Protein AF-A0A0F2RZF6-F1 (afdb_monomer_lite)

pLDDT: mean 89.43, std 7.78, range [50.97, 95.62]

Structure (mmCIF, N/CA/C/O backbone):
data_AF-A0A0F2RZF6-F1
#
_entry.id   AF-A0A0F2RZF6-F1
#
loop_
_atom_site.group_PDB
_atom_site.id
_atom_site.type_symbol
_atom_site.label_atom_id
_atom_site.label_alt_id
_atom_site.label_comp_id
_atom_site.label_asym_id
_atom_site.label_entity_id
_atom_site.label_seq_id
_atom_site.pdbx_PDB_ins_code
_atom_site.Cartn_x
_atom_site.Cartn_y
_atom_site.Cartn_z
_atom_site.occupancy
_atom_site.B_iso_or_equiv
_atom_site.auth_seq_id
_atom_site.auth_comp_id
_atom_site.auth_asym_id
_atom_site.auth_atom_id
_atom_site.pdbx_PDB_model_num
ATOM 1 N N . MET A 1 1 ? -19.053 19.036 10.633 1.00 50.97 1 MET A N 1
ATOM 2 C CA . MET A 1 1 ? -18.056 17.976 10.884 1.00 50.97 1 MET A CA 1
ATOM 3 C C . MET A 1 1 ? -17.010 18.135 9.801 1.00 50.97 1 MET A C 1
ATOM 5 O O . MET A 1 1 ? -17.417 18.238 8.654 1.00 50.97 1 MET A O 1
ATOM 9 N N . SER A 1 2 ? -15.732 18.314 10.142 1.00 68.62 2 SER A N 1
ATOM 10 C CA . SER A 1 2 ? -14.686 18.415 9.114 1.00 68.62 2 SER A CA 1
ATOM 11 C C . SER A 1 2 ? -14.471 17.047 8.485 1.00 68.62 2 SER A C 1
ATOM 13 O O . SER A 1 2 ? -14.395 16.062 9.218 1.00 68.62 2 SER A O 1
ATOM 15 N N . ASP A 1 3 ? -14.378 16.999 7.160 1.00 81.06 3 ASP A N 1
ATOM 16 C CA . ASP A 1 3 ? -14.071 15.768 6.439 1.00 81.06 3 ASP A CA 1
ATOM 17 C C . ASP A 1 3 ? -12.708 15.198 6.884 1.00 81.06 3 ASP A C 1
ATOM 19 O O . ASP A 1 3 ? -11.790 15.973 7.200 1.00 81.06 3 ASP A O 1
ATOM 23 N N . PRO A 1 4 ? -12.563 13.859 6.947 1.00 84.62 4 PRO A N 1
ATOM 24 C CA . PRO A 1 4 ? -11.299 13.222 7.291 1.00 84.62 4 PRO A CA 1
ATOM 25 C C . PRO A 1 4 ? -10.211 13.646 6.303 1.00 84.62 4 PRO A C 1
ATOM 27 O O . PRO A 1 4 ? -10.441 13.748 5.097 1.00 84.62 4 PRO A O 1
ATOM 30 N N . ARG A 1 5 ? -9.006 13.912 6.811 1.00 91.00 5 ARG A N 1
ATOM 31 C CA . ARG A 1 5 ? -7.900 14.387 5.974 1.00 91.00 5 ARG A CA 1
ATOM 32 C C . ARG A 1 5 ? -7.311 13.224 5.189 1.00 91.00 5 ARG A C 1
ATOM 34 O O . ARG A 1 5 ? -6.920 12.218 5.779 1.00 91.00 5 ARG A O 1
ATOM 41 N N . SER A 1 6 ? -7.189 13.396 3.882 1.00 91.50 6 SER A N 1
ATOM 42 C CA . SER A 1 6 ? -6.495 12.449 3.015 1.00 91.50 6 SER A CA 1
ATOM 43 C C . SER A 1 6 ? -4.982 12.493 3.251 1.00 91.50 6 SER A C 1
ATOM 45 O O . SER A 1 6 ? -4.390 13.571 3.336 1.00 91.50 6 SER A O 1
ATOM 47 N N . VAL A 1 7 ? -4.358 11.321 3.368 1.00 92.62 7 VAL A N 1
ATOM 48 C CA . VAL A 1 7 ? -2.918 11.155 3.599 1.00 92.62 7 VAL A CA 1
ATOM 49 C C . VAL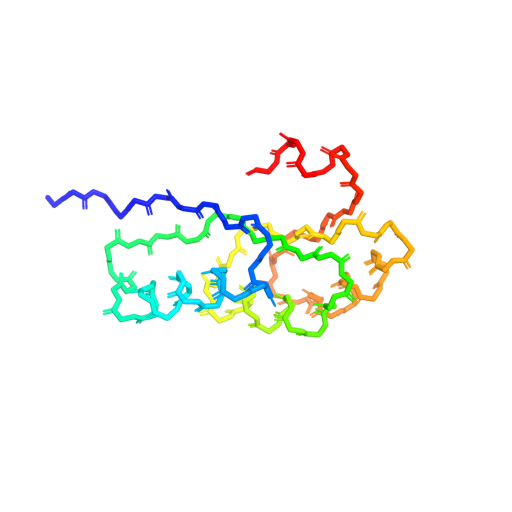 A 1 7 ? -2.349 10.142 2.611 1.00 92.62 7 VAL A C 1
ATOM 51 O O . VAL A 1 7 ? -2.878 9.039 2.471 1.00 92.62 7 VAL A O 1
ATOM 54 N 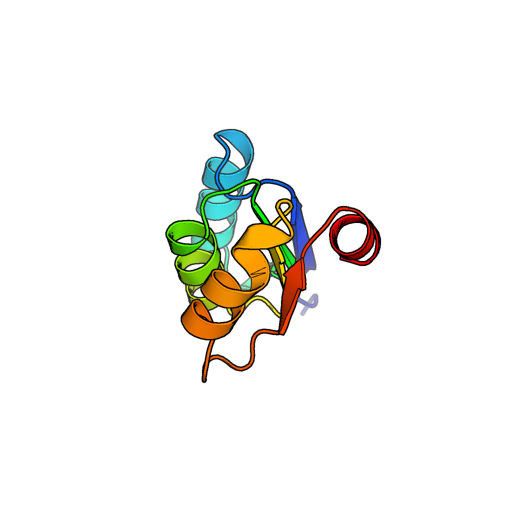N . THR A 1 8 ? -1.232 10.506 1.984 1.00 93.25 8 THR A N 1
ATOM 55 C CA . THR A 1 8 ? -0.389 9.604 1.192 1.00 93.25 8 THR A CA 1
ATOM 56 C C . THR A 1 8 ? 0.904 9.339 1.958 1.00 93.25 8 THR A C 1
ATOM 58 O O . THR A 1 8 ? 1.558 10.277 2.419 1.00 93.25 8 THR A O 1
ATOM 61 N N . VAL A 1 9 ? 1.281 8.067 2.116 1.00 92.44 9 VAL A N 1
ATOM 62 C CA . VAL A 1 9 ? 2.512 7.668 2.820 1.00 92.44 9 VAL A CA 1
ATOM 63 C C . VAL A 1 9 ? 3.479 7.029 1.835 1.00 92.44 9 VAL A C 1
ATOM 65 O O . VAL A 1 9 ? 3.317 5.873 1.437 1.00 92.44 9 VAL A O 1
ATOM 68 N N . LEU A 1 10 ? 4.521 7.780 1.479 1.00 91.62 10 LEU A N 1
ATOM 69 C CA . LEU A 1 10 ? 5.585 7.303 0.607 1.00 91.62 10 LEU A CA 1
ATOM 70 C C . LEU A 1 10 ? 6.661 6.586 1.436 1.00 91.62 10 LEU A C 1
ATOM 72 O O . LEU A 1 10 ? 7.303 7.203 2.285 1.00 91.62 10 LEU A O 1
ATOM 76 N N . GLY A 1 11 ? 6.859 5.285 1.217 1.00 89.94 11 GLY A N 1
ATOM 77 C CA . GLY A 1 11 ? 7.774 4.468 2.026 1.00 89.94 11 GLY A CA 1
ATOM 78 C C . GLY A 1 11 ? 7.166 3.997 3.352 1.00 89.94 11 GLY A C 1
ATOM 79 O O . GLY A 1 11 ? 7.790 4.108 4.409 1.00 89.94 11 GLY A O 1
ATOM 80 N N . CYS A 1 12 ? 5.953 3.445 3.304 1.00 88.31 12 CYS A N 1
ATOM 81 C CA . CYS A 1 12 ? 5.179 3.017 4.469 1.00 88.31 12 CYS A CA 1
ATOM 82 C C . CYS A 1 12 ? 5.833 1.876 5.273 1.00 88.31 12 CYS A C 1
ATOM 84 O O . CYS A 1 12 ? 5.568 1.738 6.461 1.00 88.31 12 CYS A O 1
ATOM 86 N N . THR A 1 13 ? 6.728 1.108 4.648 1.00 89.12 13 THR A N 1
ATOM 87 C CA . THR A 1 13 ? 7.486 0.008 5.272 1.00 89.12 13 THR A CA 1
ATOM 88 C C . THR A 1 13 ? 8.817 0.464 5.889 1.00 89.12 13 THR A C 1
ATOM 90 O O . THR A 1 13 ? 9.599 -0.351 6.368 1.00 89.12 13 THR A O 1
ATOM 93 N N . GLY A 1 14 ? 9.141 1.761 5.821 1.00 88.06 14 GLY A N 1
ATOM 94 C CA . GLY A 1 14 ? 10.291 2.349 6.514 1.00 88.06 14 GLY A CA 1
ATOM 95 C C . GLY A 1 14 ? 9.971 2.700 7.971 1.00 88.06 14 GLY A C 1
ATOM 96 O O . GLY A 1 14 ? 8.812 2.716 8.373 1.00 88.06 14 GLY A O 1
ATOM 97 N N . SER A 1 15 ? 10.982 3.058 8.767 1.00 88.25 15 SER A N 1
ATOM 98 C CA . SER A 1 15 ? 10.800 3.426 10.185 1.00 88.25 15 SER A CA 1
ATOM 99 C C . SER A 1 15 ? 9.827 4.596 10.393 1.00 88.25 15 SER A C 1
ATOM 101 O O . SER A 1 15 ? 8.966 4.546 11.274 1.00 88.25 15 SER A O 1
ATOM 103 N N . ILE A 1 16 ? 9.937 5.635 9.558 1.00 88.50 16 ILE A N 1
ATOM 104 C CA . ILE A 1 16 ? 9.028 6.788 9.579 1.00 88.50 16 ILE A CA 1
ATOM 105 C C . ILE A 1 16 ? 7.634 6.366 9.124 1.00 88.50 16 ILE A C 1
ATOM 107 O O . ILE A 1 16 ? 6.673 6.629 9.835 1.00 88.50 16 ILE A O 1
ATOM 111 N N . GLY A 1 17 ? 7.531 5.649 8.002 1.00 89.69 17 GLY A N 1
ATOM 112 C CA . GLY A 1 17 ? 6.260 5.158 7.473 1.00 89.69 17 GLY A CA 1
ATOM 113 C C . GLY A 1 17 ? 5.482 4.316 8.485 1.00 89.69 17 GLY A C 1
ATOM 114 O O . GLY A 1 17 ? 4.318 4.603 8.749 1.00 89.69 17 GLY A O 1
ATOM 115 N N . ALA A 1 18 ? 6.142 3.354 9.132 1.00 89.44 18 ALA A N 1
ATOM 116 C CA . ALA A 1 18 ? 5.542 2.516 10.165 1.00 89.44 18 ALA A CA 1
ATOM 117 C C . ALA A 1 18 ? 5.057 3.338 11.372 1.00 89.44 18 ALA A C 1
ATOM 119 O O . ALA A 1 18 ? 3.955 3.113 11.872 1.00 89.44 18 ALA A O 1
ATOM 120 N N . SER A 1 19 ? 5.840 4.332 11.805 1.00 92.12 19 SER A N 1
ATOM 121 C CA . SER A 1 19 ? 5.444 5.236 12.895 1.00 92.12 19 SER A CA 1
ATOM 122 C C . SER A 1 19 ? 4.255 6.121 12.501 1.00 92.12 19 SER A C 1
ATOM 124 O O . SER A 1 19 ? 3.333 6.316 13.290 1.00 92.12 19 SER A O 1
ATOM 126 N N . THR A 1 20 ? 4.235 6.631 11.266 1.00 92.00 20 THR A N 1
ATOM 127 C CA . THR A 1 20 ? 3.112 7.403 10.717 1.00 92.00 20 THR A CA 1
ATOM 128 C C . THR A 1 20 ? 1.842 6.556 10.656 1.00 92.00 20 THR A C 1
ATOM 130 O O . THR A 1 20 ? 0.776 7.020 11.058 1.00 92.00 20 THR A O 1
ATOM 133 N N . LEU A 1 21 ? 1.949 5.302 10.215 1.00 91.38 21 LEU A N 1
ATOM 134 C CA . LEU A 1 21 ? 0.827 4.367 10.183 1.00 91.38 21 LEU A CA 1
ATOM 135 C C . LEU A 1 21 ? 0.309 4.039 11.583 1.00 91.38 21 LEU A C 1
ATOM 137 O O . LEU A 1 21 ? -0.902 3.957 11.765 1.00 91.38 21 LEU A O 1
ATOM 141 N N . ASP A 1 22 ? 1.176 3.923 12.589 1.00 92.06 22 ASP A N 1
ATOM 142 C CA . ASP A 1 22 ? 0.733 3.732 13.973 1.00 92.06 22 ASP A CA 1
ATOM 143 C C . ASP A 1 22 ? -0.123 4.908 14.481 1.00 92.06 22 ASP A C 1
ATOM 145 O O . ASP A 1 22 ? -1.150 4.705 15.132 1.00 92.06 22 ASP A O 1
ATOM 149 N N . LEU A 1 23 ? 0.227 6.146 14.115 1.00 90.94 23 LEU A N 1
ATOM 150 C CA . LEU A 1 23 ? -0.591 7.322 14.432 1.00 90.94 23 LEU A CA 1
ATOM 151 C C . LEU A 1 23 ? -1.929 7.315 13.678 1.00 90.94 23 LEU A C 1
ATOM 153 O O . LEU A 1 23 ? -2.963 7.635 14.271 1.00 90.94 23 LEU A O 1
ATOM 157 N N . LEU A 1 24 ? -1.922 6.915 12.402 1.00 91.19 24 LEU A N 1
ATOM 158 C CA . LEU A 1 24 ? -3.130 6.775 11.583 1.00 91.19 24 LEU A CA 1
ATOM 159 C C . LEU A 1 24 ? -4.072 5.699 12.153 1.00 91.19 24 LEU A C 1
ATOM 161 O O . LEU A 1 24 ? -5.276 5.932 12.231 1.00 91.19 24 LEU A O 1
ATOM 165 N N . ARG A 1 25 ? -3.547 4.562 12.644 1.00 91.94 25 ARG A N 1
ATOM 166 C CA . ARG A 1 25 ? -4.345 3.497 13.296 1.00 91.94 25 ARG A CA 1
ATOM 167 C C . ARG A 1 25 ? -5.109 3.994 14.510 1.00 91.94 25 ARG A C 1
ATOM 169 O O . ARG A 1 25 ? -6.233 3.563 14.740 1.00 91.94 25 ARG A O 1
ATOM 176 N N . ARG A 1 26 ? -4.500 4.883 15.293 1.00 92.31 26 ARG A N 1
ATOM 177 C CA . ARG A 1 26 ? -5.110 5.442 16.508 1.00 92.31 26 ARG A CA 1
ATOM 178 C C . ARG A 1 26 ? -6.157 6.516 16.204 1.00 92.31 26 ARG A C 1
ATOM 180 O O . ARG A 1 26 ? -6.925 6.861 17.092 1.00 92.31 26 ARG A O 1
ATOM 187 N N . ASN A 1 27 ? -6.184 7.041 14.977 1.00 90.12 27 ASN A N 1
ATOM 188 C CA . ASN A 1 27 ? -7.016 8.176 14.577 1.00 90.12 27 ASN A CA 1
ATOM 189 C C . ASN A 1 27 ? -7.757 7.911 13.250 1.00 90.12 27 ASN A C 1
ATOM 191 O O . ASN A 1 27 ? -7.848 8.808 12.411 1.00 90.12 27 ASN A O 1
ATOM 195 N N . LYS A 1 28 ? -8.284 6.693 13.045 1.00 84.38 28 LYS A N 1
ATOM 196 C CA . LYS A 1 28 ? -8.928 6.290 11.776 1.00 84.38 28 LYS A CA 1
ATOM 197 C C . LYS A 1 28 ? -10.109 7.181 11.364 1.00 84.38 28 LYS A C 1
ATOM 199 O O . LYS A 1 28 ? -10.351 7.339 10.177 1.00 84.38 28 LYS A O 1
ATOM 204 N N . ASP A 1 29 ? -10.795 7.813 12.315 1.00 86.19 29 ASP A N 1
ATOM 205 C CA . ASP A 1 29 ? -11.923 8.709 12.013 1.00 86.19 29 ASP A CA 1
ATOM 206 C C . ASP A 1 29 ? -11.480 10.088 11.492 1.00 86.19 29 ASP A C 1
ATOM 208 O O . ASP A 1 29 ? -12.255 10.802 10.859 1.00 86.19 29 ASP A O 1
ATOM 212 N N . ALA A 1 30 ? -10.233 10.487 11.766 1.00 89.38 30 ALA A N 1
ATOM 213 C CA . ALA A 1 30 ? -9.700 11.795 11.389 1.00 89.38 30 ALA A CA 1
ATOM 214 C C . ALA A 1 30 ? -8.922 11.772 10.066 1.00 89.38 30 ALA A C 1
ATOM 216 O O . ALA A 1 30 ? -8.688 12.834 9.479 1.00 89.38 30 ALA A O 1
ATOM 217 N N . TYR A 1 31 ? -8.512 10.587 9.604 1.00 91.19 31 TYR A N 1
ATOM 218 C CA . TYR A 1 31 ? -7.635 10.424 8.451 1.00 91.19 31 TYR A CA 1
ATOM 219 C C . TYR A 1 31 ? -8.094 9.304 7.530 1.00 91.19 31 TYR A C 1
ATOM 221 O O . TYR A 1 31 ? -8.471 8.226 7.978 1.00 91.19 31 TYR A O 1
ATOM 229 N N . ARG A 1 32 ? -7.956 9.541 6.228 1.00 91.38 32 ARG A N 1
ATOM 230 C CA . ARG A 1 32 ? -8.161 8.548 5.178 1.00 91.38 32 ARG A CA 1
ATOM 231 C C . ARG A 1 32 ? -6.853 8.331 4.432 1.00 91.38 32 ARG A C 1
ATOM 233 O O . ARG A 1 32 ? -6.202 9.298 4.045 1.00 91.38 32 ARG A O 1
ATOM 240 N N . VAL A 1 33 ? -6.468 7.079 4.218 1.00 93.31 33 VAL A N 1
ATOM 241 C CA . VAL A 1 33 ? -5.274 6.760 3.431 1.00 93.31 33 VAL A CA 1
ATOM 242 C C . VAL A 1 33 ? -5.654 6.717 1.955 1.00 93.31 33 VAL A C 1
ATOM 244 O O . VAL A 1 33 ? -6.463 5.892 1.545 1.00 93.31 33 VAL A O 1
ATOM 247 N N . GLU A 1 34 ? -5.084 7.614 1.153 1.00 93.75 34 GLU A N 1
ATOM 248 C CA . GLU A 1 34 ? -5.301 7.612 -0.300 1.00 93.75 34 GLU A CA 1
ATOM 249 C C . GLU A 1 34 ? -4.320 6.666 -0.986 1.00 93.75 34 GLU A C 1
ATOM 251 O O . GLU A 1 34 ? -4.734 5.757 -1.705 1.00 93.75 34 GLU A O 1
ATOM 256 N N . ALA A 1 35 ? -3.025 6.832 -0.716 1.00 93.38 35 ALA A N 1
ATOM 257 C CA . ALA A 1 35 ? -1.990 6.005 -1.312 1.00 93.38 35 ALA A CA 1
ATOM 258 C C . ALA A 1 35 ? -0.916 5.581 -0.305 1.00 93.38 35 ALA A C 1
ATOM 260 O O . ALA A 1 35 ? -0.515 6.337 0.585 1.00 93.38 35 ALA A O 1
ATOM 261 N N . LEU A 1 36 ? -0.426 4.354 -0.470 1.00 94.69 36 LEU A N 1
ATOM 262 C CA . LEU A 1 36 ? 0.740 3.828 0.236 1.00 94.69 36 LEU A CA 1
ATOM 263 C C . LEU A 1 36 ? 1.788 3.402 -0.778 1.00 94.69 36 LEU A C 1
ATOM 265 O O . LEU A 1 36 ? 1.444 2.799 -1.793 1.00 94.69 36 LEU A O 1
ATOM 269 N N . SER A 1 37 ? 3.065 3.645 -0.486 1.00 94.38 37 SER A N 1
ATOM 270 C CA . SER A 1 37 ? 4.145 3.089 -1.296 1.00 94.38 37 SER A CA 1
ATOM 271 C C . SER A 1 37 ? 5.209 2.362 -0.490 1.00 94.38 37 SER A C 1
ATOM 273 O O . SER A 1 37 ? 5.486 2.701 0.659 1.00 94.38 37 SER A O 1
ATOM 275 N N . ALA A 1 38 ? 5.836 1.364 -1.106 1.00 93.38 38 ALA A N 1
ATOM 276 C CA . ALA A 1 38 ? 6.969 0.636 -0.544 1.00 93.38 38 ALA A CA 1
ATOM 277 C C . ALA A 1 38 ? 8.047 0.421 -1.608 1.00 93.38 38 ALA A C 1
ATOM 279 O O . ALA A 1 38 ? 7.771 0.477 -2.803 1.00 93.38 38 ALA A O 1
ATOM 280 N N . HIS A 1 39 ? 9.287 0.159 -1.188 1.00 88.62 39 HIS A N 1
ATOM 281 C CA . HIS A 1 39 ? 10.362 -0.097 -2.147 1.00 88.62 39 HIS A CA 1
ATOM 282 C C . HIS A 1 39 ? 10.267 -1.516 -2.729 1.00 88.62 39 HIS A C 1
ATOM 284 O O . HIS A 1 39 ? 10.071 -1.671 -3.930 1.00 88.62 39 HIS A O 1
ATOM 290 N N . ARG A 1 40 ? 10.361 -2.543 -1.866 1.00 89.38 40 ARG A N 1
ATOM 291 C CA . ARG A 1 40 ? 10.373 -3.966 -2.268 1.00 89.38 40 ARG A CA 1
ATOM 292 C C . ARG A 1 40 ? 9.486 -4.899 -1.432 1.00 89.38 40 ARG A C 1
ATOM 294 O O . ARG A 1 40 ? 9.294 -6.052 -1.805 1.00 89.38 40 ARG A O 1
ATOM 301 N N . ASN A 1 41 ? 8.952 -4.448 -0.295 1.00 93.19 41 ASN A N 1
ATOM 302 C CA . ASN A 1 41 ? 8.181 -5.320 0.597 1.00 93.19 41 ASN A CA 1
ATOM 303 C C . ASN A 1 41 ? 6.696 -5.369 0.200 1.00 93.19 41 ASN A C 1
ATOM 305 O O . ASN A 1 41 ? 5.860 -4.672 0.771 1.00 93.19 41 ASN A O 1
ATOM 309 N N . VAL A 1 42 ? 6.384 -6.197 -0.798 1.00 93.94 42 VAL A N 1
ATOM 310 C CA . VAL A 1 42 ? 5.022 -6.372 -1.330 1.00 93.94 42 VAL A CA 1
ATOM 311 C C . VAL A 1 42 ? 4.051 -6.894 -0.276 1.00 93.94 42 VAL A C 1
ATOM 313 O O . VAL A 1 42 ? 2.937 -6.389 -0.174 1.00 93.94 42 VAL A O 1
ATOM 316 N N . ALA A 1 43 ? 4.463 -7.895 0.504 1.00 93.25 43 ALA A N 1
ATOM 317 C CA . ALA A 1 43 ? 3.588 -8.538 1.479 1.00 93.25 43 ALA A CA 1
ATOM 318 C C . ALA A 1 43 ? 3.121 -7.542 2.548 1.00 93.25 43 ALA A C 1
ATOM 320 O O . ALA A 1 43 ? 1.929 -7.450 2.839 1.00 93.25 43 ALA A O 1
ATOM 321 N N . GLU A 1 44 ? 4.053 -6.753 3.086 1.00 93.88 44 GLU A N 1
ATOM 322 C CA . GLU A 1 44 ? 3.733 -5.715 4.063 1.00 93.88 44 GLU A CA 1
ATOM 323 C C . GLU A 1 44 ? 2.911 -4.583 3.433 1.00 93.88 44 GLU A C 1
ATOM 325 O O . GLU A 1 44 ? 1.894 -4.194 4.001 1.00 93.88 44 GLU A O 1
ATOM 330 N N . LEU A 1 45 ? 3.273 -4.110 2.232 1.00 94.25 45 LEU A N 1
ATOM 331 C CA . LEU A 1 45 ? 2.497 -3.092 1.514 1.00 94.25 45 LEU A CA 1
ATOM 332 C C . LEU A 1 45 ? 1.043 -3.533 1.298 1.00 94.25 45 LEU A C 1
ATOM 334 O O . LEU A 1 45 ? 0.125 -2.765 1.569 1.00 94.25 45 LEU A O 1
ATOM 338 N N . ALA A 1 46 ? 0.818 -4.766 0.845 1.00 94.81 46 ALA A N 1
ATOM 339 C CA . ALA A 1 46 ? -0.519 -5.281 0.574 1.00 94.81 46 ALA A CA 1
ATOM 340 C C . ALA A 1 46 ? -1.342 -5.503 1.854 1.00 94.81 46 ALA A C 1
ATOM 342 O O . ALA A 1 46 ? -2.562 -5.317 1.843 1.00 94.81 46 ALA A O 1
ATOM 343 N N . ALA A 1 47 ? -0.696 -5.894 2.956 1.00 94.38 47 ALA A N 1
ATOM 344 C CA . ALA A 1 47 ? -1.345 -6.006 4.259 1.00 94.38 47 ALA A CA 1
ATOM 345 C C . ALA A 1 47 ? -1.780 -4.629 4.778 1.00 94.38 47 ALA A C 1
ATOM 347 O O . ALA A 1 47 ? -2.936 -4.451 5.159 1.00 94.38 47 ALA A O 1
ATOM 348 N N . LEU A 1 48 ? -0.881 -3.643 4.720 1.00 93.81 48 LEU A N 1
ATOM 349 C CA . LEU A 1 48 ? -1.159 -2.271 5.136 1.00 93.81 48 LEU A CA 1
ATOM 350 C C . LEU A 1 48 ? -2.236 -1.630 4.256 1.00 93.81 48 LEU A C 1
ATOM 352 O O . LEU A 1 48 ? -3.196 -1.072 4.773 1.00 93.81 48 LEU A O 1
ATOM 356 N N . ALA A 1 49 ? -2.140 -1.764 2.934 1.00 94.62 49 ALA A N 1
ATOM 357 C CA . ALA A 1 49 ? -3.131 -1.211 2.017 1.00 94.62 49 ALA A CA 1
ATOM 358 C C . ALA A 1 49 ? -4.545 -1.719 2.332 1.00 94.62 49 ALA A C 1
ATOM 360 O O . ALA A 1 49 ? -5.477 -0.923 2.376 1.00 94.62 49 ALA A O 1
ATOM 361 N N . ARG A 1 50 ? -4.700 -3.011 2.646 1.00 93.69 50 ARG A N 1
ATOM 362 C CA . ARG A 1 50 ? -5.987 -3.561 3.100 1.00 93.69 50 ARG A CA 1
ATOM 363 C C . ARG A 1 50 ? -6.424 -3.042 4.461 1.00 93.69 50 ARG A C 1
ATOM 365 O O . ARG A 1 50 ? -7.597 -2.758 4.653 1.00 93.69 50 ARG A O 1
ATOM 372 N N . GLU A 1 51 ? -5.504 -2.947 5.414 1.00 93.06 51 GLU A N 1
ATOM 373 C CA . GLU A 1 51 ? -5.820 -2.516 6.778 1.00 93.06 51 GLU A CA 1
ATOM 374 C C . GLU A 1 51 ? -6.371 -1.081 6.839 1.00 93.06 51 GLU A C 1
ATOM 376 O O . GLU A 1 51 ? -7.199 -0.752 7.699 1.00 93.06 51 GLU A O 1
ATOM 381 N N . PHE A 1 52 ? -5.886 -0.230 5.937 1.00 91.75 52 PHE A N 1
ATOM 382 C CA . PHE A 1 52 ? -6.262 1.177 5.842 1.00 91.75 52 PHE A CA 1
ATOM 383 C C . PHE A 1 52 ? -7.240 1.482 4.705 1.00 91.75 52 PHE A C 1
ATOM 385 O O . PHE A 1 52 ? -7.549 2.654 4.505 1.00 91.75 52 PHE A O 1
ATOM 392 N N . ASP A 1 53 ? -7.713 0.458 3.987 1.00 91.94 53 ASP A N 1
ATOM 393 C CA . ASP A 1 53 ? -8.568 0.600 2.800 1.00 91.94 53 ASP A CA 1
ATOM 394 C C . ASP A 1 53 ? -8.015 1.646 1.812 1.00 91.94 53 ASP A C 1
ATOM 396 O O . ASP A 1 53 ? -8.708 2.550 1.341 1.00 91.94 53 ASP A O 1
ATOM 400 N N . ALA A 1 54 ? -6.702 1.568 1.567 1.00 93.81 54 ALA A N 1
ATOM 401 C CA . ALA A 1 54 ? -6.004 2.510 0.709 1.00 93.81 54 ALA A CA 1
ATOM 402 C C . ALA A 1 54 ? -6.545 2.415 -0.719 1.00 93.81 54 ALA A C 1
ATOM 404 O O . ALA A 1 54 ? -6.767 1.325 -1.238 1.00 93.81 54 ALA A O 1
ATOM 405 N N . ARG A 1 55 ? -6.698 3.549 -1.401 1.00 93.75 55 ARG A N 1
ATOM 406 C CA . ARG A 1 55 ? -7.185 3.558 -2.785 1.00 93.75 55 ARG A CA 1
ATOM 407 C C . ARG A 1 55 ? -6.145 3.000 -3.758 1.00 93.75 55 ARG A C 1
ATOM 409 O O . ARG A 1 55 ? -6.496 2.282 -4.699 1.00 93.75 55 ARG A O 1
ATOM 416 N N . VAL A 1 56 ? -4.874 3.330 -3.532 1.00 93.69 56 VAL A N 1
ATOM 417 C CA . VAL A 1 56 ? -3.750 2.937 -4.389 1.00 93.69 56 VAL A CA 1
ATOM 418 C C . VAL A 1 56 ? -2.594 2.397 -3.548 1.00 93.69 56 VAL A C 1
ATOM 420 O O . VAL A 1 56 ? -2.257 2.938 -2.494 1.00 93.69 56 VAL A O 1
ATOM 423 N N . ALA A 1 57 ? -1.953 1.338 -4.032 1.00 95.62 57 ALA A N 1
ATOM 424 C CA . ALA A 1 57 ? -0.712 0.817 -3.475 1.00 95.62 57 ALA A CA 1
ATOM 425 C C . ALA A 1 57 ? 0.374 0.827 -4.553 1.00 95.62 57 ALA A C 1
ATOM 427 O O . ALA A 1 57 ? 0.200 0.224 -5.610 1.00 95.62 57 ALA A O 1
ATOM 428 N N . VAL A 1 58 ? 1.495 1.495 -4.283 1.00 94.88 58 VAL A N 1
ATOM 429 C CA . VAL A 1 58 ? 2.592 1.673 -5.239 1.00 94.88 58 VAL A CA 1
ATOM 430 C C . VAL A 1 58 ? 3.837 0.923 -4.778 1.00 94.88 58 VAL A C 1
ATOM 432 O O . VAL A 1 58 ? 4.403 1.225 -3.728 1.00 94.88 58 VAL A O 1
ATOM 435 N N . ILE A 1 59 ? 4.320 -0.028 -5.569 1.00 94.44 59 ILE A N 1
ATOM 436 C CA . ILE A 1 59 ? 5.630 -0.647 -5.338 1.00 94.44 59 ILE A CA 1
ATOM 437 C C . ILE A 1 59 ? 6.683 0.032 -6.222 1.00 94.44 59 ILE A C 1
ATOM 439 O O . ILE A 1 59 ? 6.506 0.174 -7.427 1.00 94.44 59 ILE A O 1
ATOM 443 N N . ALA A 1 60 ? 7.782 0.510 -5.640 1.00 90.00 60 ALA A N 1
ATOM 444 C CA . ALA A 1 60 ? 8.791 1.247 -6.405 1.00 90.00 60 ALA A CA 1
ATOM 445 C C . ALA A 1 60 ? 9.508 0.358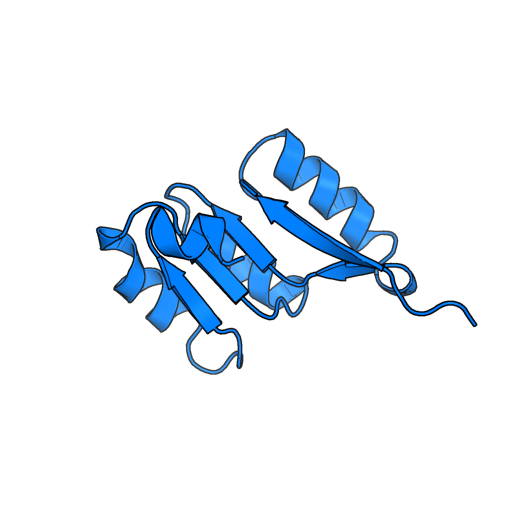 -7.435 1.00 90.00 60 ALA A C 1
ATOM 447 O O . ALA A 1 60 ? 9.936 0.857 -8.472 1.00 90.00 60 ALA A O 1
ATOM 448 N N . ASP A 1 61 ? 9.636 -0.935 -7.134 1.00 88.94 61 ASP A N 1
ATOM 449 C CA . ASP A 1 61 ? 10.239 -1.949 -7.996 1.00 88.94 61 ASP A CA 1
ATOM 450 C C . ASP A 1 61 ? 9.212 -2.481 -9.025 1.00 88.94 61 ASP A C 1
ATOM 452 O O . ASP A 1 61 ? 8.251 -3.152 -8.629 1.00 88.94 61 ASP A O 1
ATOM 456 N N . PRO A 1 62 ? 9.376 -2.193 -10.333 1.00 88.38 62 PRO A N 1
ATOM 457 C CA . PRO A 1 62 ? 8.452 -2.640 -11.378 1.00 88.38 62 PRO A CA 1
ATOM 458 C C . PRO A 1 62 ? 8.325 -4.163 -11.478 1.00 88.38 62 PRO A C 1
ATOM 460 O O . PRO A 1 62 ? 7.243 -4.659 -11.798 1.00 88.38 62 PRO A O 1
ATOM 463 N N . ASP A 1 63 ? 9.388 -4.905 -11.157 1.00 92.00 63 ASP A N 1
ATOM 464 C CA . ASP A 1 63 ? 9.414 -6.369 -11.267 1.00 92.00 63 ASP A CA 1
ATOM 465 C C . ASP A 1 63 ? 8.479 -7.035 -10.245 1.00 92.00 63 ASP A C 1
ATOM 467 O O . ASP A 1 63 ? 8.072 -8.188 -10.395 1.00 92.00 63 ASP A O 1
ATOM 471 N N . LEU A 1 64 ? 8.088 -6.292 -9.208 1.00 93.00 64 LEU A N 1
ATOM 472 C CA . LEU A 1 64 ? 7.211 -6.747 -8.136 1.00 93.00 64 LEU A CA 1
ATOM 473 C C . LEU A 1 64 ? 5.736 -6.394 -8.358 1.00 93.00 64 LEU A C 1
ATOM 475 O O . LEU A 1 64 ? 4.899 -6.733 -7.517 1.00 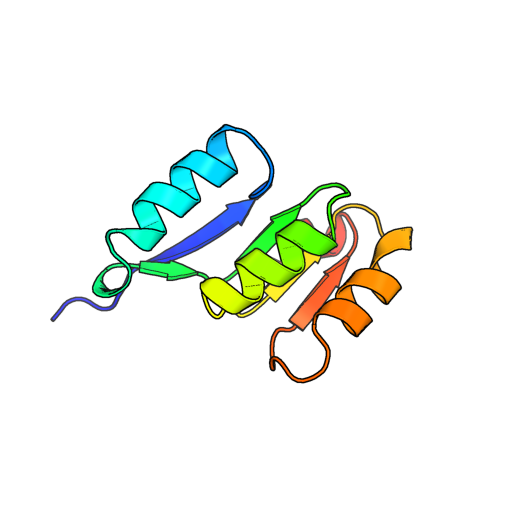93.00 64 LEU A O 1
ATOM 479 N N . TYR A 1 65 ? 5.395 -5.749 -9.480 1.00 93.38 65 TYR A N 1
ATOM 480 C CA . TYR A 1 65 ? 4.014 -5.391 -9.807 1.00 93.38 65 TYR A CA 1
ATOM 481 C C . TYR A 1 65 ? 3.079 -6.603 -9.788 1.00 93.38 65 TYR A C 1
ATOM 483 O O . TYR A 1 65 ? 2.024 -6.548 -9.163 1.00 93.38 65 TYR A O 1
ATOM 491 N N . ALA A 1 66 ? 3.470 -7.702 -10.441 1.00 94.00 66 ALA A N 1
ATOM 492 C CA . ALA A 1 66 ? 2.640 -8.902 -10.537 1.00 94.00 66 ALA A CA 1
ATOM 493 C C . ALA A 1 66 ? 2.321 -9.472 -9.147 1.00 94.00 66 ALA A C 1
ATOM 495 O O . ALA A 1 66 ? 1.160 -9.729 -8.834 1.00 94.00 66 ALA A O 1
ATOM 496 N N . SER A 1 67 ? 3.337 -9.562 -8.286 1.00 94.50 67 SER A N 1
ATOM 497 C CA . SER A 1 67 ? 3.183 -10.002 -6.900 1.00 94.50 67 SER A CA 1
ATOM 498 C C . SER A 1 67 ? 2.274 -9.071 -6.101 1.00 94.50 67 SER A C 1
ATOM 500 O O . SER A 1 67 ? 1.479 -9.545 -5.297 1.00 94.50 67 SER A O 1
ATOM 502 N N . LEU A 1 68 ? 2.367 -7.750 -6.305 1.00 93.81 68 LEU A N 1
ATOM 503 C CA . LEU A 1 68 ? 1.488 -6.784 -5.641 1.00 93.81 68 LEU A CA 1
ATOM 504 C C . LEU A 1 68 ? 0.046 -6.898 -6.135 1.00 93.81 68 LEU A C 1
ATOM 506 O O . LEU A 1 68 ? -0.874 -6.863 -5.324 1.00 93.81 68 LEU A O 1
ATOM 510 N N . ALA A 1 69 ? -0.155 -7.044 -7.443 1.00 94.19 69 ALA A N 1
ATOM 511 C CA . ALA A 1 69 ? -1.474 -7.172 -8.043 1.00 94.19 69 ALA A CA 1
ATOM 512 C C . ALA A 1 69 ? -2.176 -8.455 -7.584 1.00 94.19 69 ALA A C 1
ATOM 514 O O . ALA A 1 69 ? -3.334 -8.403 -7.175 1.00 94.19 69 ALA A O 1
ATOM 515 N N . GLU A 1 70 ? -1.467 -9.586 -7.565 1.00 95.06 70 GLU A N 1
ATOM 516 C CA . GLU A 1 70 ? -1.972 -10.841 -6.998 1.00 95.06 70 GLU A CA 1
ATOM 517 C C . GLU A 1 70 ? -2.277 -10.676 -5.509 1.00 95.06 70 GLU A C 1
ATOM 519 O O . GLU A 1 70 ? -3.379 -10.974 -5.044 1.00 95.06 70 GLU A O 1
ATOM 524 N N . ALA A 1 71 ? -1.327 -10.105 -4.767 1.00 93.69 71 ALA A N 1
ATOM 525 C CA . ALA A 1 71 ? -1.499 -9.843 -3.357 1.00 93.69 71 ALA A CA 1
ATOM 526 C C . ALA A 1 71 ? -2.551 -8.777 -3.073 1.00 93.69 71 ALA A C 1
ATOM 528 O O . ALA A 1 71 ? -2.838 -8.630 -1.904 1.00 93.69 71 ALA A O 1
ATOM 529 N N . LEU A 1 72 ? -3.150 -8.066 -4.032 1.00 94.00 72 LEU A N 1
ATOM 530 C CA . LEU A 1 72 ? -4.274 -7.127 -3.849 1.00 94.00 72 LEU A CA 1
ATOM 531 C C . LEU A 1 72 ? -5.540 -7.568 -4.598 1.00 94.00 72 LEU A C 1
ATOM 533 O O . LEU A 1 72 ? -6.554 -6.870 -4.595 1.00 94.00 72 LEU A O 1
ATOM 537 N N . ALA A 1 73 ? -5.527 -8.753 -5.204 1.00 93.12 73 ALA A N 1
ATOM 538 C CA . ALA A 1 73 ? -6.686 -9.279 -5.901 1.00 93.12 73 ALA A CA 1
ATOM 539 C C . ALA A 1 73 ? -7.901 -9.351 -4.958 1.00 93.12 73 ALA A C 1
ATOM 541 O O . ALA A 1 73 ? -7.811 -9.806 -3.813 1.00 93.12 73 ALA A O 1
ATOM 542 N N . GLY A 1 74 ? -9.044 -8.857 -5.439 1.00 90.56 74 GLY A N 1
ATOM 543 C CA . GLY A 1 74 ? -10.307 -8.859 -4.700 1.00 90.56 74 GLY A CA 1
ATOM 544 C C . GLY A 1 74 ? -10.442 -7.809 -3.590 1.00 90.56 74 GLY A C 1
ATOM 545 O O . GLY A 1 74 ? -11.504 -7.760 -2.978 1.00 90.56 74 GLY A O 1
ATOM 546 N N . SER A 1 75 ? -9.437 -6.959 -3.329 1.00 90.25 75 SER A N 1
ATOM 547 C CA . SER A 1 75 ? -9.561 -5.892 -2.319 1.00 90.25 75 SER A CA 1
ATOM 548 C C . SER A 1 75 ? -10.122 -4.572 -2.858 1.00 90.25 75 SER A C 1
ATOM 550 O O . SER A 1 75 ? -10.445 -3.699 -2.066 1.00 90.25 75 SER A O 1
ATOM 552 N N . GLY A 1 76 ? -10.225 -4.399 -4.182 1.00 91.44 76 GLY A N 1
ATOM 553 C CA . GLY A 1 76 ? -10.650 -3.132 -4.804 1.00 91.44 76 GLY A CA 1
ATOM 554 C C . GLY A 1 76 ? -9.578 -2.031 -4.804 1.00 91.44 76 GLY A C 1
ATOM 555 O O . GLY A 1 76 ? -9.822 -0.936 -5.305 1.00 91.44 76 GLY A O 1
ATOM 556 N N . ILE A 1 77 ? -8.387 -2.335 -4.285 1.00 94.88 77 ILE A N 1
ATOM 557 C CA . ILE A 1 77 ? -7.232 -1.434 -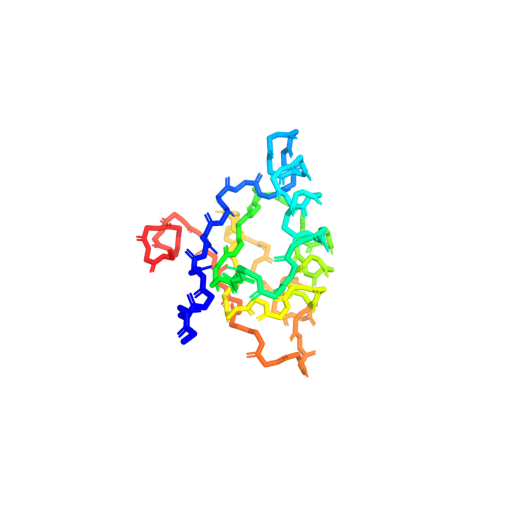4.224 1.00 94.88 77 ILE A CA 1
ATOM 558 C C . ILE A 1 77 ? -6.500 -1.479 -5.560 1.00 94.88 77 ILE A C 1
ATOM 560 O O . ILE A 1 77 ? -6.272 -2.559 -6.102 1.00 94.88 77 ILE A O 1
ATOM 564 N N . THR A 1 78 ? -6.099 -0.321 -6.083 1.00 94.94 78 THR A N 1
ATOM 565 C CA . THR A 1 78 ? -5.372 -0.253 -7.357 1.00 94.94 78 THR A CA 1
ATOM 566 C C . THR A 1 78 ? -3.876 -0.500 -7.128 1.00 94.94 78 THR A C 1
ATOM 568 O O . THR A 1 78 ? -3.228 0.330 -6.483 1.00 94.94 78 THR A O 1
ATOM 571 N N . PRO A 1 79 ? -3.292 -1.604 -7.632 1.00 94.56 79 PRO A N 1
ATOM 572 C CA . PRO A 1 79 ? -1.848 -1.788 -7.626 1.00 94.56 79 PRO A CA 1
ATOM 573 C C . PRO A 1 79 ? -1.207 -0.913 -8.709 1.00 94.56 79 PRO A C 1
ATOM 575 O O . PRO A 1 79 ? -1.682 -0.867 -9.845 1.00 94.56 79 PRO A O 1
ATOM 578 N N . ALA A 1 80 ? -0.090 -0.273 -8.389 1.00 92.44 80 ALA A N 1
ATOM 579 C CA . ALA A 1 80 ? 0.747 0.436 -9.348 1.00 92.44 80 ALA A CA 1
ATOM 580 C C . ALA A 1 80 ? 2.230 0.167 -9.059 1.00 92.44 80 ALA A C 1
ATOM 582 O O . ALA A 1 80 ? 2.591 -0.230 -7.948 1.00 92.44 80 ALA A O 1
ATOM 583 N N . ALA A 1 81 ? 3.099 0.347 -10.055 1.00 89.94 81 ALA A N 1
ATOM 584 C CA . ALA A 1 81 ? 4.527 0.128 -9.867 1.00 89.94 81 ALA A CA 1
ATOM 585 C C . ALA A 1 81 ? 5.417 1.090 -10.652 1.00 89.94 81 ALA A C 1
ATOM 587 O O . ALA A 1 81 ? 5.042 1.600 -11.709 1.00 89.94 81 ALA A O 1
ATOM 588 N N . GLY A 1 82 ? 6.628 1.284 -10.134 1.00 82.38 82 GLY A N 1
ATOM 589 C CA . GLY A 1 82 ? 7.676 2.077 -10.759 1.00 82.38 82 GLY A CA 1
ATOM 590 C C . GLY A 1 82 ? 7.671 3.565 -10.381 1.00 82.38 82 GLY A C 1
ATOM 591 O O . GLY A 1 82 ? 6.767 4.059 -9.705 1.00 82.38 82 GLY A O 1
ATOM 592 N N . PRO A 1 83 ? 8.699 4.308 -10.825 1.00 74.12 83 PRO A N 1
ATOM 593 C CA . PRO A 1 83 ? 8.891 5.713 -10.466 1.00 74.12 83 PRO A CA 1
ATOM 594 C C . PRO A 1 83 ? 7.804 6.638 -11.026 1.00 74.12 83 PRO A C 1
ATOM 596 O O . PRO A 1 83 ? 7.478 7.627 -10.382 1.00 74.12 83 PRO A O 1
ATOM 599 N N . ALA A 1 84 ? 7.209 6.312 -12.180 1.00 75.38 84 ALA A N 1
ATOM 600 C CA . ALA A 1 84 ? 6.086 7.075 -12.729 1.00 75.38 84 ALA A CA 1
ATOM 601 C C . ALA A 1 84 ? 4.847 6.978 -11.823 1.00 75.38 84 ALA A C 1
ATOM 603 O O . ALA A 1 84 ? 4.278 7.997 -11.448 1.00 75.38 84 ALA A O 1
ATOM 604 N N . ALA A 1 85 ? 4.510 5.765 -11.375 1.00 72.12 85 ALA A N 1
ATOM 605 C CA . ALA A 1 85 ? 3.404 5.542 -10.448 1.00 72.12 85 ALA A CA 1
ATOM 606 C C . ALA A 1 85 ? 3.619 6.219 -9.086 1.00 72.12 85 ALA A C 1
ATOM 608 O O . ALA A 1 85 ? 2.657 6.600 -8.432 1.00 72.12 85 ALA A O 1
ATOM 609 N N . LEU A 1 86 ? 4.874 6.382 -8.654 1.00 70.75 86 LEU A N 1
ATOM 610 C CA . LEU A 1 86 ? 5.199 7.092 -7.416 1.00 70.75 86 LEU A CA 1
ATOM 611 C C . LEU A 1 86 ? 4.969 8.609 -7.525 1.00 70.75 86 LEU A C 1
ATOM 613 O O . LEU A 1 86 ? 4.708 9.248 -6.515 1.00 70.75 86 LEU A O 1
ATOM 617 N N . VAL A 1 87 ? 5.091 9.182 -8.726 1.00 75.94 87 VAL A N 1
ATOM 618 C CA . VAL A 1 87 ? 4.857 10.616 -8.980 1.00 75.94 87 VAL A CA 1
ATOM 619 C C . VAL A 1 87 ? 3.365 10.929 -9.127 1.00 75.94 87 VAL A C 1
ATOM 621 O O . VAL A 1 87 ? 2.945 12.039 -8.816 1.00 75.94 87 VAL A O 1
ATOM 624 N N . GLU A 1 88 ? 2.568 9.969 -9.598 1.00 69.62 88 GLU A N 1
ATOM 625 C CA . GLU A 1 88 ? 1.119 10.127 -9.792 1.00 69.62 88 GLU A CA 1
ATOM 626 C C . GLU A 1 88 ? 0.276 9.859 -8.528 1.00 69.62 88 GLU A C 1
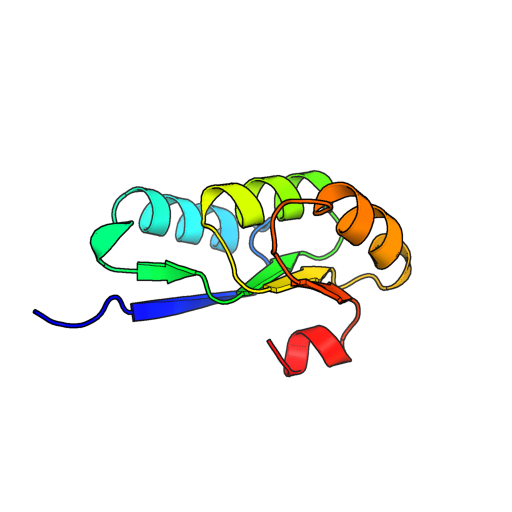ATOM 628 O O . GLU A 1 88 ? -0.918 10.166 -8.527 1.00 69.62 88 GLU A O 1
ATOM 633 N N . ALA A 1 89 ? 0.876 9.283 -7.481 1.00 62.62 89 ALA A N 1
ATOM 634 C CA . ALA A 1 89 ? 0.221 8.877 -6.230 1.00 62.62 89 ALA A CA 1
ATOM 635 C C . ALA A 1 89 ? 0.235 9.959 -5.137 1.00 62.62 89 ALA A C 1
ATOM 637 O O . ALA A 1 89 ? -0.740 10.005 -4.348 1.00 62.62 89 ALA A O 1
#

Sequence (89 aa):
MSDPRSVTVLGCTGSIGASTLDLLRRNKDAYRVEALSAHRNVAELAALAREFDARVAVIADPDLYASLAEALAGSGITPAAGPAALVEA

Secondary structure (DSSP, 8-state):
-PPPEEEEEETTTSHHHHHHHHHHHHTTTTEEEEEEEESS-HHHHHHHHHHTT-SEEEES-GGGHHHHHHHTTTS--EEEEHHHHHHH-

Foldseek 3Di:
DDQAAEDEAEALVDPVNVVVLVVCVVVVRRYAYAEYEHAPPLLVQLVSCLVRVHQEYEYQDPVCQVVNCVSNPPSNHHYYYHPVVVVVD

Radius of gyration: 12.26 Å; chains: 1; bounding box: 29×29×29 Å